Protein AF-A0A6H9GWM7-F1 (afdb_monomer)

Foldseek 3Di:
DPPVVVVCVVVVVVVVLVVQLVVLVVQLVVLVCCVVVVPVPVRDPVSNVVSVVSNVVSVVVVVVVVVVVVVVPD

Mean predicted aligned error: 11.08 Å

Radius of gyration: 17.01 Å; Cα contacts (8 Å, |Δi|>4): 40; chains: 1; bounding box: 35×27×46 Å

Secondary structure (DSSP, 8-state):
--HHHHHHHHHHHHHHHHHHHHHHHHHHHHHHHHHHHT--S---HHHHHHHHHHHHHHHHHHHHHHHHHHTT--

Seque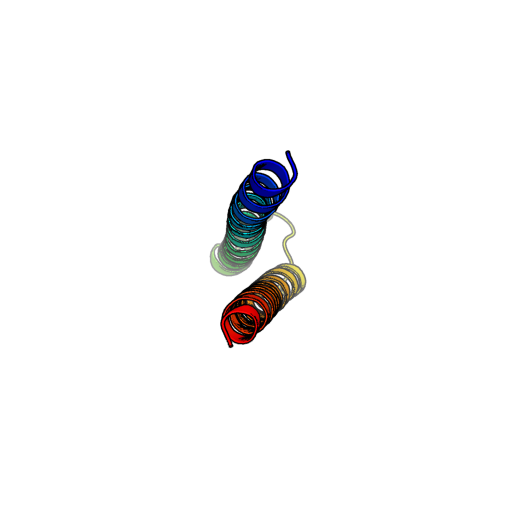nce (74 aa):
MESHRASYSVSSLRWGFAALETLLVLITFAALTDNLLDADWGLSWSTFFVGLIGSVWALVIYQLIAAQMSGKTD

Structure (mmCIF, N/CA/C/O backbone):
data_AF-A0A6H9GWM7-F1
#
_entry.id   AF-A0A6H9GWM7-F1
#
loop_
_atom_site.group_PDB
_atom_site.id
_atom_site.type_symbol
_atom_site.label_atom_id
_atom_site.label_alt_id
_atom_site.label_comp_id
_atom_site.label_asym_id
_atom_site.label_entity_id
_atom_site.label_seq_id
_atom_site.pdbx_PDB_ins_code
_atom_site.Cartn_x
_atom_site.Cartn_y
_atom_site.Cartn_z
_atom_site.occupancy
_atom_site.B_iso_or_equiv
_atom_site.auth_seq_id
_atom_site.auth_comp_id
_atom_site.auth_asym_id
_atom_site.auth_atom_id
_atom_site.pdbx_PDB_model_num
ATOM 1 N N . MET A 1 1 ? -18.399 19.899 27.318 1.00 44.53 1 MET A N 1
ATOM 2 C CA . MET A 1 1 ? -17.596 20.287 26.130 1.00 44.53 1 MET A CA 1
ATOM 3 C C . MET A 1 1 ? -16.746 19.135 25.563 1.00 44.53 1 MET A C 1
ATOM 5 O O . MET A 1 1 ? -15.918 19.377 24.696 1.00 44.53 1 MET A O 1
ATOM 9 N N . GLU A 1 2 ? -16.962 17.876 25.969 1.00 46.31 2 GLU A N 1
ATOM 10 C CA . GLU A 1 2 ? -16.121 16.739 25.540 1.00 46.31 2 GLU A CA 1
ATOM 11 C C . GLU A 1 2 ? -16.705 15.924 24.371 1.00 46.31 2 GLU A C 1
ATOM 13 O O . GLU A 1 2 ? -15.954 15.275 23.645 1.00 46.31 2 GLU A O 1
ATOM 18 N N . SER A 1 3 ? -18.016 16.012 24.107 1.00 46.47 3 SER A N 1
ATOM 19 C CA . SER A 1 3 ? -18.676 15.227 23.047 1.00 46.47 3 SER A CA 1
ATOM 20 C C . SER A 1 3 ? -18.220 15.599 21.629 1.00 46.47 3 SER A C 1
ATOM 22 O O . SER A 1 3 ? -18.109 14.732 20.763 1.00 46.47 3 SER A O 1
ATOM 24 N N . HIS A 1 4 ? -17.883 16.870 21.385 1.00 45.25 4 HIS A N 1
ATOM 25 C CA . HIS A 1 4 ? -17.445 17.319 20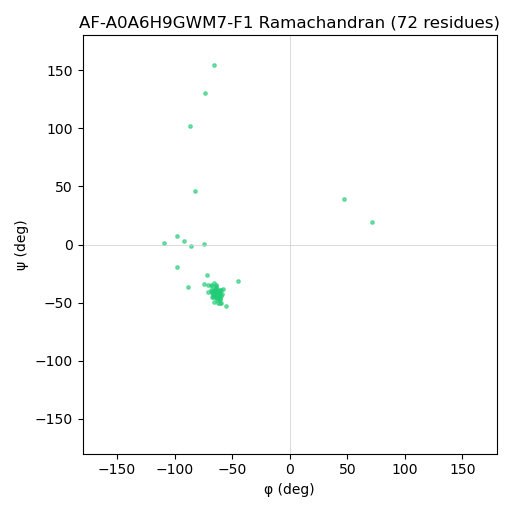.062 1.00 45.25 4 HIS A CA 1
ATOM 26 C C . HIS A 1 4 ? -16.049 16.796 19.688 1.00 45.25 4 HIS A C 1
ATOM 28 O O . HIS A 1 4 ? -15.830 16.458 18.527 1.00 45.25 4 HIS A O 1
ATOM 34 N N . ARG A 1 5 ? -15.109 16.652 20.637 1.00 46.38 5 ARG A N 1
ATOM 35 C CA . ARG A 1 5 ? -13.756 16.143 20.325 1.00 46.38 5 ARG A CA 1
ATOM 36 C C . ARG A 1 5 ? -13.771 14.687 19.864 1.00 46.38 5 ARG A C 1
ATOM 38 O O . ARG A 1 5 ? -13.049 14.348 18.930 1.00 46.38 5 ARG A O 1
ATOM 45 N N . ALA A 1 6 ? -14.607 13.848 20.476 1.00 49.56 6 ALA A N 1
ATOM 46 C CA . ALA A 1 6 ? -14.721 12.441 20.100 1.00 49.56 6 ALA A CA 1
ATOM 47 C C . ALA A 1 6 ? -15.285 12.276 18.676 1.00 49.56 6 ALA A C 1
ATOM 49 O O . ALA A 1 6 ? -14.767 11.484 17.894 1.00 49.56 6 ALA A O 1
ATOM 50 N N . SER A 1 7 ? -16.283 13.085 18.303 1.00 48.97 7 SER A N 1
ATOM 51 C CA . SER A 1 7 ? -16.909 13.021 16.975 1.00 48.97 7 SER A CA 1
ATOM 52 C C . SER A 1 7 ? -15.961 13.466 15.847 1.00 48.97 7 SER A C 1
ATOM 54 O O . SER A 1 7 ? -15.850 12.790 14.821 1.00 48.97 7 SER A O 1
ATOM 56 N N . TYR A 1 8 ? -15.186 14.538 16.062 1.00 51.03 8 TYR A N 1
ATOM 57 C CA . TYR A 1 8 ? -14.152 14.966 15.109 1.00 51.03 8 TYR A CA 1
ATOM 58 C C . TYR A 1 8 ? -12.991 13.969 15.008 1.00 51.03 8 TYR A C 1
ATOM 60 O O . TYR A 1 8 ? -12.467 13.759 13.916 1.00 51.03 8 TYR A O 1
ATOM 68 N N . SER A 1 9 ? -12.610 13.328 16.118 1.00 53.97 9 SER A N 1
ATOM 69 C CA . SER A 1 9 ? -11.540 12.327 16.129 1.00 53.97 9 SER A CA 1
ATOM 70 C C . SER A 1 9 ? -11.910 11.097 15.299 1.00 53.97 9 SER A C 1
ATOM 72 O O . SER A 1 9 ? -11.116 10.689 14.458 1.00 53.97 9 SER A O 1
ATOM 74 N N . VAL A 1 10 ? -13.131 10.570 15.438 1.00 57.69 10 VAL A N 1
ATOM 75 C CA . VAL A 1 10 ? -13.595 9.407 14.662 1.00 57.69 10 VAL A CA 1
ATOM 76 C C . VAL A 1 10 ? -13.748 9.741 13.175 1.00 57.69 10 VAL A C 1
ATOM 78 O O . VAL A 1 10 ? -13.352 8.948 12.323 1.00 57.69 10 VAL A O 1
ATOM 81 N N . SER A 1 11 ? -14.274 10.927 12.847 1.00 59.72 11 SER A N 1
ATOM 82 C CA . SER A 1 11 ? -14.430 11.360 11.452 1.00 59.72 11 SER A CA 1
ATOM 83 C C . SER A 1 11 ? -13.076 11.587 10.766 1.00 59.72 11 SER A C 1
ATOM 85 O O . SER A 1 11 ? -12.846 11.078 9.670 1.00 59.72 11 SER A O 1
ATOM 87 N N . SER A 1 12 ? -12.141 12.265 11.440 1.00 63.03 12 SER A N 1
ATOM 88 C CA . SER A 1 12 ? -10.777 12.486 10.939 1.00 63.03 12 SER A CA 1
ATOM 89 C C . SER A 1 12 ? -10.013 11.171 10.756 1.00 63.03 12 SER A C 1
ATOM 91 O O . SER A 1 12 ? -9.368 10.965 9.729 1.00 63.03 12 SER A O 1
ATOM 93 N N . LEU A 1 13 ? -10.160 10.232 11.696 1.00 68.94 13 LEU A N 1
ATOM 94 C CA . LEU A 1 13 ? -9.546 8.908 11.600 1.00 68.94 13 LEU A CA 1
ATOM 95 C C . LEU A 1 13 ? -10.085 8.119 10.398 1.00 68.94 13 LEU A C 1
ATOM 97 O O . LEU A 1 13 ? -9.319 7.461 9.701 1.00 68.94 13 LEU A O 1
ATOM 101 N N . ARG A 1 14 ? -11.388 8.231 10.110 1.00 70.44 14 ARG A N 1
ATOM 102 C CA . ARG A 1 14 ? -12.032 7.567 8.968 1.00 70.44 14 ARG A CA 1
ATOM 103 C C . ARG A 1 14 ? -11.556 8.126 7.625 1.00 70.44 14 ARG A C 1
ATOM 105 O O . ARG A 1 14 ? -11.334 7.360 6.693 1.00 70.44 14 ARG A O 1
ATOM 112 N N . TRP A 1 15 ? -11.369 9.443 7.534 1.00 73.31 15 TRP A N 1
ATOM 113 C CA . TRP A 1 15 ? -10.813 10.092 6.342 1.00 73.31 15 TRP A CA 1
ATOM 114 C C . TRP A 1 15 ? -9.321 9.804 6.160 1.00 73.31 15 TRP A C 1
ATOM 116 O O . TRP A 1 15 ? -8.895 9.522 5.043 1.00 73.31 15 TRP A O 1
ATOM 126 N N . GLY A 1 16 ? -8.540 9.813 7.244 1.00 76.62 16 GLY A N 1
ATOM 127 C CA . GLY A 1 16 ? -7.128 9.428 7.208 1.00 76.62 16 GLY A CA 1
ATOM 128 C C . GLY A 1 16 ? -6.946 7.979 6.762 1.00 76.62 16 GLY A C 1
ATOM 129 O O . GLY A 1 16 ? -6.085 7.690 5.937 1.00 76.62 16 GLY A O 1
ATOM 130 N N . PHE A 1 17 ? -7.819 7.090 7.234 1.00 71.38 17 PHE A N 1
ATOM 131 C CA . PHE A 1 17 ? -7.857 5.699 6.808 1.00 71.38 17 PHE A CA 1
ATOM 132 C C . PHE A 1 17 ? -8.177 5.553 5.316 1.00 71.38 17 PHE A C 1
ATOM 134 O O . PHE A 1 17 ? -7.429 4.900 4.596 1.00 71.38 17 PHE A O 1
ATOM 141 N N . ALA A 1 18 ? -9.235 6.215 4.839 1.00 76.31 18 ALA A N 1
ATOM 142 C CA . ALA A 1 18 ? -9.615 6.178 3.429 1.00 76.31 18 ALA A CA 1
ATOM 143 C C . ALA A 1 18 ? -8.506 6.726 2.514 1.00 76.31 18 ALA A C 1
ATOM 145 O O . ALA A 1 18 ? -8.244 6.162 1.453 1.00 76.31 18 ALA A O 1
ATOM 146 N N . ALA A 1 19 ? -7.818 7.796 2.930 1.00 79.38 19 ALA A N 1
ATOM 147 C CA . ALA A 1 19 ? -6.685 8.347 2.192 1.00 79.38 19 ALA A CA 1
ATOM 148 C C . ALA A 1 19 ? -5.499 7.369 2.147 1.00 79.38 19 ALA A C 1
ATOM 150 O O . ALA A 1 19 ? -4.901 7.177 1.089 1.00 79.38 19 ALA A O 1
ATOM 151 N N . LEU A 1 20 ? -5.184 6.728 3.276 1.00 78.12 20 LEU A N 1
ATOM 152 C CA . LEU A 1 20 ? -4.092 5.761 3.381 1.00 78.12 20 LEU A CA 1
ATOM 153 C C . LEU A 1 20 ? -4.370 4.499 2.553 1.00 78.12 20 LEU A C 1
ATOM 155 O O . LEU A 1 20 ? -3.499 4.039 1.822 1.00 78.12 20 LEU A O 1
ATOM 159 N N . GLU A 1 21 ? -5.596 3.983 2.618 1.00 76.94 21 GLU A N 1
ATOM 160 C CA . GLU A 1 21 ? -6.049 2.843 1.822 1.00 76.94 21 GLU A CA 1
ATOM 161 C C . GLU A 1 21 ?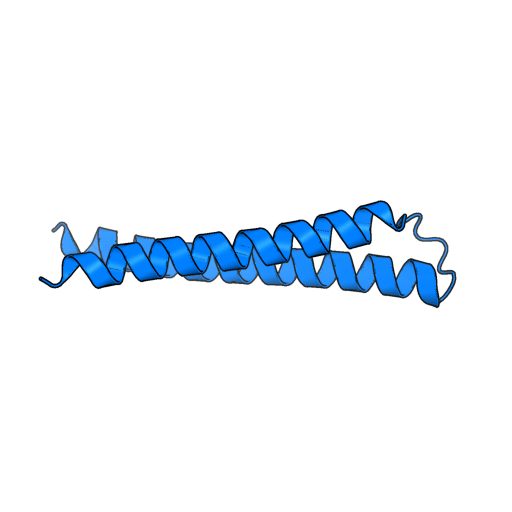 -6.030 3.162 0.325 1.00 76.94 21 GLU A C 1
ATOM 163 O O . GLU A 1 21 ? -5.470 2.396 -0.456 1.00 76.94 21 GLU A O 1
ATOM 168 N N . THR A 1 22 ? -6.543 4.328 -0.076 1.00 82.88 22 THR A N 1
ATOM 169 C CA . THR A 1 22 ? -6.490 4.774 -1.477 1.00 82.88 22 THR A CA 1
ATOM 170 C C . THR A 1 22 ? -5.046 4.856 -1.972 1.00 82.88 22 THR A C 1
ATOM 172 O O . THR A 1 22 ? -4.744 4.403 -3.073 1.00 82.88 22 THR A O 1
ATOM 175 N N . LEU A 1 23 ? -4.134 5.388 -1.155 1.00 82.06 23 LEU A N 1
ATOM 176 C CA . LEU A 1 23 ? -2.719 5.499 -1.500 1.00 82.06 23 LEU A CA 1
ATOM 177 C C . LEU A 1 23 ? -2.053 4.120 -1.633 1.00 82.06 23 LEU A C 1
ATOM 179 O O . LEU A 1 23 ? -1.319 3.892 -2.590 1.00 82.06 23 LEU A O 1
ATOM 183 N N . LEU A 1 24 ? -2.351 3.182 -0.731 1.00 78.25 24 LEU A N 1
ATOM 184 C CA . LEU A 1 24 ? -1.864 1.799 -0.803 1.00 78.25 24 LEU A CA 1
ATOM 185 C C . LEU A 1 24 ? -2.368 1.079 -2.056 1.00 78.25 24 LEU A C 1
ATOM 187 O O . LEU A 1 24 ? -1.570 0.477 -2.772 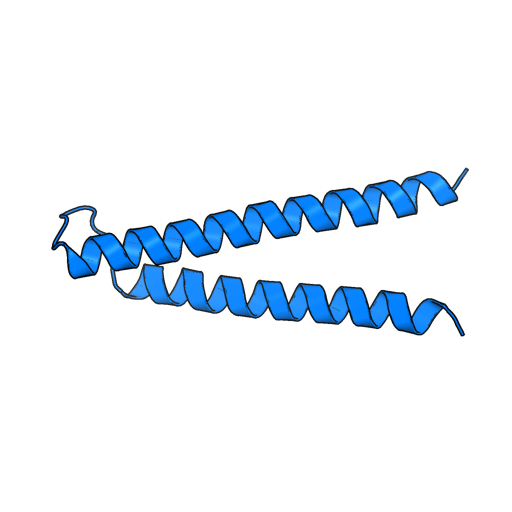1.00 78.25 24 LEU A O 1
ATOM 191 N N . VAL A 1 25 ? -3.662 1.198 -2.363 1.00 81.38 25 VAL A N 1
ATOM 192 C CA . VAL A 1 25 ? -4.263 0.620 -3.57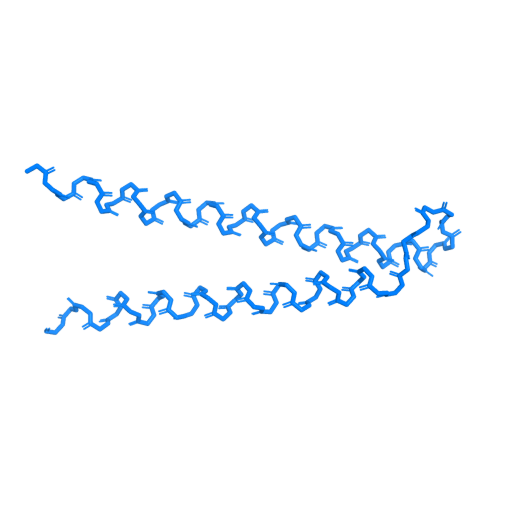3 1.00 81.38 25 VAL A CA 1
ATOM 193 C C . VAL A 1 25 ? -3.634 1.217 -4.831 1.00 81.38 25 VAL A C 1
ATOM 195 O O . VAL A 1 25 ? -3.298 0.471 -5.749 1.00 81.38 25 VAL A O 1
ATOM 198 N N . LEU A 1 26 ? -3.416 2.535 -4.872 1.00 83.19 26 LEU A N 1
ATOM 199 C CA . LEU A 1 26 ? -2.751 3.197 -5.996 1.00 83.19 26 LEU A CA 1
ATOM 200 C C . LEU A 1 26 ? -1.303 2.726 -6.170 1.00 83.19 26 LEU A C 1
ATOM 202 O O . LEU A 1 26 ? -0.891 2.488 -7.301 1.00 83.19 26 LEU A O 1
ATOM 206 N N . ILE A 1 27 ? -0.545 2.540 -5.084 1.00 80.62 27 ILE A N 1
ATOM 207 C CA . ILE A 1 27 ? 0.825 2.001 -5.141 1.00 80.62 27 ILE A CA 1
ATOM 208 C C . ILE A 1 27 ? 0.822 0.560 -5.655 1.00 80.62 27 ILE A C 1
ATOM 210 O O . ILE A 1 27 ? 1.626 0.216 -6.521 1.00 80.62 27 ILE A O 1
ATOM 214 N N . THR A 1 28 ? -0.093 -0.279 -5.166 1.00 78.88 28 THR A N 1
ATOM 215 C CA . THR A 1 28 ? -0.249 -1.655 -5.651 1.00 78.88 28 THR A CA 1
ATOM 216 C C . THR A 1 28 ? -0.614 -1.674 -7.132 1.00 78.88 28 THR A C 1
ATOM 218 O O . THR A 1 28 ? -0.030 -2.445 -7.889 1.00 78.88 28 THR A O 1
ATOM 221 N N . PHE A 1 29 ? -1.532 -0.810 -7.568 1.00 80.00 29 PHE A N 1
ATOM 222 C CA . PHE A 1 29 ? -1.953 -0.728 -8.964 1.00 80.00 29 PHE A CA 1
ATOM 223 C C . PHE A 1 29 ? -0.845 -0.187 -9.875 1.00 80.00 29 PHE A C 1
ATOM 225 O O . PHE A 1 29 ? -0.652 -0.708 -10.971 1.00 80.00 29 PHE A O 1
ATOM 232 N N . ALA A 1 30 ? -0.077 0.803 -9.412 1.00 80.25 30 ALA A N 1
ATOM 233 C CA . ALA A 1 30 ? 1.086 1.327 -10.119 1.00 80.25 30 ALA A CA 1
ATOM 234 C C . ALA A 1 30 ? 2.170 0.253 -10.271 1.00 80.25 30 ALA A C 1
ATOM 236 O O . ALA A 1 30 ? 2.619 0.014 -11.384 1.00 80.25 30 ALA A O 1
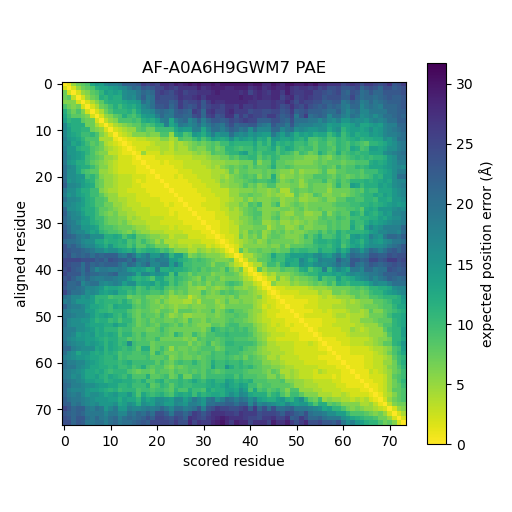ATOM 237 N N . ALA A 1 31 ? 2.519 -0.462 -9.196 1.00 79.12 31 ALA A N 1
ATOM 238 C CA . ALA A 1 31 ? 3.495 -1.551 -9.254 1.00 79.12 31 ALA A CA 1
ATOM 239 C C . ALA A 1 31 ? 3.019 -2.720 -10.133 1.00 79.12 31 ALA A C 1
ATOM 241 O O . ALA A 1 31 ? 3.816 -3.336 -10.837 1.00 79.12 31 ALA A O 1
ATOM 242 N N . LEU A 1 32 ? 1.717 -3.017 -10.119 1.00 78.38 32 LEU A N 1
ATOM 243 C CA . LEU A 1 32 ? 1.128 -4.040 -10.979 1.00 78.38 32 LEU A CA 1
ATOM 244 C C . LEU A 1 32 ? 1.186 -3.626 -12.455 1.00 78.38 32 LEU A C 1
ATOM 246 O O . LEU A 1 32 ? 1.566 -4.433 -13.295 1.00 78.38 32 LEU A O 1
ATOM 250 N N . THR A 1 33 ? 0.838 -2.374 -12.756 1.00 80.19 33 THR A N 1
ATOM 251 C CA . THR A 1 33 ? 0.882 -1.804 -14.111 1.00 80.19 33 THR A CA 1
ATOM 252 C C . THR A 1 33 ? 2.312 -1.760 -14.640 1.00 80.19 33 THR A C 1
ATOM 254 O O . THR A 1 33 ? 2.529 -2.115 -15.793 1.00 80.19 33 THR A O 1
ATOM 257 N N . ASP A 1 34 ? 3.279 -1.407 -13.792 1.00 79.12 34 ASP A N 1
ATOM 258 C CA . ASP A 1 34 ? 4.705 -1.395 -14.122 1.00 79.12 34 ASP A CA 1
ATOM 259 C C . ASP A 1 34 ? 5.201 -2.780 -14.547 1.00 79.12 34 ASP A C 1
ATOM 261 O O . ASP A 1 34 ? 5.740 -2.947 -15.637 1.00 79.12 34 ASP A O 1
ATOM 265 N N . ASN A 1 35 ? 4.896 -3.804 -13.742 1.00 72.00 35 ASN A N 1
ATOM 266 C CA . ASN A 1 35 ? 5.302 -5.182 -14.027 1.00 72.00 35 ASN A CA 1
ATOM 267 C C . ASN A 1 35 ? 4.532 -5.819 -15.201 1.00 72.00 35 ASN A C 1
ATOM 269 O O . ASN A 1 35 ? 5.041 -6.753 -15.814 1.00 72.00 35 ASN A O 1
ATOM 273 N N . LEU A 1 36 ? 3.303 -5.376 -15.505 1.00 77.50 36 LEU A N 1
ATOM 274 C CA . LEU A 1 36 ? 2.487 -5.930 -16.601 1.00 77.50 36 LEU A CA 1
ATOM 275 C C . LEU A 1 36 ? 2.728 -5.254 -17.949 1.00 77.50 36 LEU A C 1
ATOM 277 O O . LEU A 1 36 ? 2.647 -5.922 -18.977 1.00 77.50 36 LEU A O 1
ATOM 281 N N . LEU A 1 37 ? 2.961 -3.943 -17.954 1.00 78.94 37 LEU A N 1
ATOM 282 C CA . LEU A 1 37 ? 3.227 -3.180 -19.174 1.00 78.94 37 LEU A CA 1
ATOM 283 C C . LEU A 1 37 ? 4.723 -3.079 -19.489 1.00 78.94 37 LEU A C 1
ATO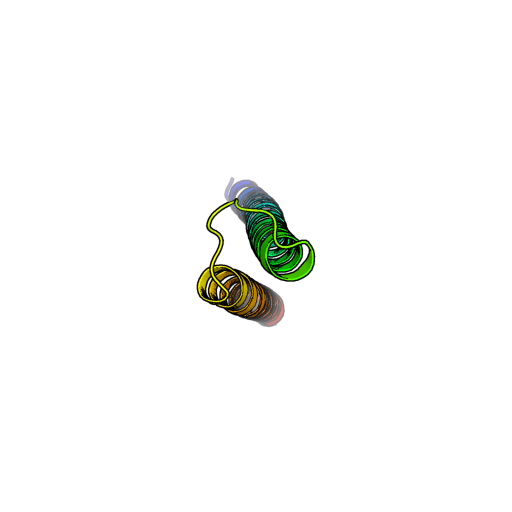M 285 O O . LEU A 1 37 ? 5.066 -2.410 -20.461 1.00 78.94 37 LEU A O 1
ATOM 289 N N . ASP A 1 38 ? 5.576 -3.727 -18.684 1.00 67.50 38 ASP A N 1
ATOM 290 C CA . ASP A 1 38 ? 7.040 -3.591 -18.721 1.00 67.50 38 ASP A CA 1
ATOM 291 C C . ASP A 1 38 ? 7.440 -2.113 -18.774 1.00 67.50 38 ASP A C 1
ATOM 293 O O . ASP A 1 38 ? 8.295 -1.666 -19.542 1.00 67.50 38 ASP A O 1
ATOM 297 N N . ALA A 1 39 ? 6.692 -1.312 -18.017 1.00 62.44 39 ALA A N 1
ATOM 298 C CA . ALA A 1 39 ? 6.968 0.094 -17.922 1.00 62.44 39 ALA A CA 1
ATOM 299 C C . ALA A 1 39 ? 8.225 0.203 -17.048 1.00 62.44 39 ALA A C 1
ATOM 301 O O . ALA A 1 39 ? 8.348 -0.444 -16.019 1.00 62.44 39 ALA A O 1
ATOM 302 N N . ASP A 1 40 ? 9.222 0.957 -17.492 1.00 68.56 40 ASP A N 1
ATOM 303 C CA . ASP A 1 40 ? 10.532 1.006 -16.832 1.00 68.56 40 ASP A CA 1
ATOM 304 C C . ASP A 1 40 ? 10.500 1.980 -15.626 1.00 68.56 40 ASP A C 1
ATOM 306 O O . ASP A 1 40 ? 11.346 2.869 -15.502 1.00 68.56 40 ASP A O 1
ATOM 310 N N . TRP A 1 41 ? 9.472 1.917 -14.759 1.00 69.44 41 TRP A N 1
ATOM 311 C CA . TRP A 1 41 ? 9.342 2.843 -13.615 1.00 69.44 41 TRP A CA 1
ATOM 312 C C . TRP A 1 41 ? 10.125 2.356 -12.390 1.00 69.44 41 TRP A C 1
ATOM 314 O O . TRP A 1 41 ? 10.158 3.039 -11.362 1.00 69.44 41 TRP A O 1
ATOM 324 N N . GLY A 1 42 ? 10.779 1.194 -12.485 1.00 69.12 42 GLY A N 1
ATOM 325 C CA . GLY A 1 42 ? 11.603 0.622 -11.422 1.00 69.12 42 GLY A CA 1
ATOM 326 C C . GLY A 1 42 ? 10.794 0.100 -10.229 1.00 69.12 42 GLY A C 1
ATOM 327 O O . GLY A 1 42 ? 11.348 -0.063 -9.135 1.00 69.12 42 GLY A O 1
ATOM 328 N N . LEU A 1 43 ? 9.493 -0.163 -10.397 1.00 70.50 43 LEU A N 1
ATOM 329 C CA . LEU A 1 43 ? 8.637 -0.701 -9.344 1.00 70.50 43 LEU A CA 1
ATOM 330 C C . LEU A 1 43 ? 8.721 -2.231 -9.336 1.00 70.50 43 LEU A C 1
ATOM 332 O O . LEU A 1 43 ? 8.084 -2.947 -10.101 1.00 70.50 43 LEU A O 1
ATOM 336 N N . SER A 1 44 ? 9.495 -2.754 -8.390 1.00 72.00 44 SER A N 1
ATOM 337 C CA . SER A 1 44 ? 9.609 -4.196 -8.168 1.00 72.00 44 SER A CA 1
ATOM 338 C C . SER A 1 44 ? 8.293 -4.819 -7.676 1.00 72.00 44 SER A C 1
ATOM 340 O O . SER A 1 44 ? 7.515 -4.182 -6.960 1.00 72.00 44 SER A O 1
ATOM 342 N N . TRP A 1 45 ? 8.110 -6.118 -7.940 1.00 72.62 45 TRP A N 1
ATOM 343 C CA . TRP A 1 45 ? 7.105 -6.977 -7.294 1.00 72.62 45 TRP A CA 1
ATOM 344 C C . TRP A 1 45 ? 7.028 -6.795 -5.768 1.00 72.62 45 TRP A C 1
ATOM 346 O O . TRP A 1 45 ? 5.950 -6.897 -5.184 1.00 72.62 45 TRP A O 1
ATOM 356 N N . SER A 1 46 ? 8.141 -6.462 -5.108 1.00 73.62 46 SER A N 1
ATOM 357 C CA . SER A 1 46 ? 8.165 -6.143 -3.675 1.00 73.62 46 SER A CA 1
ATOM 358 C C . SER A 1 46 ? 7.234 -4.981 -3.307 1.00 73.62 46 SER A C 1
ATOM 360 O O . SER A 1 46 ? 6.550 -5.043 -2.287 1.00 73.62 46 SER A O 1
ATOM 362 N N . THR A 1 47 ? 7.144 -3.947 -4.147 1.00 76.06 47 THR A N 1
ATOM 363 C CA . THR A 1 47 ? 6.279 -2.779 -3.919 1.00 76.06 47 THR A CA 1
ATOM 364 C C . THR A 1 47 ? 4.798 -3.143 -4.028 1.00 76.06 47 THR A C 1
ATOM 366 O O . THR A 1 47 ? 3.983 -2.656 -3.242 1.00 76.06 47 THR A O 1
ATOM 369 N N . PHE A 1 48 ? 4.454 -4.068 -4.930 1.00 75.50 48 PHE A N 1
ATOM 370 C CA . PHE A 1 48 ? 3.107 -4.633 -5.017 1.00 75.50 48 PHE A CA 1
ATOM 371 C C . PHE A 1 48 ? 2.716 -5.344 -3.713 1.00 75.50 48 PHE A C 1
ATOM 373 O O . PHE A 1 48 ? 1.663 -5.045 -3.143 1.00 75.50 48 PHE A O 1
ATOM 380 N N . PHE A 1 49 ? 3.577 -6.232 -3.200 1.00 78.12 49 PHE A N 1
ATOM 381 C CA . PHE A 1 49 ? 3.306 -6.973 -1.963 1.00 78.12 49 PHE A CA 1
ATOM 382 C C . PHE A 1 49 ? 3.234 -6.066 -0.734 1.00 78.12 49 PHE A C 1
ATOM 384 O O . PHE A 1 49 ? 2.373 -6.277 0.116 1.00 78.12 49 PHE A O 1
ATOM 391 N N . VAL A 1 50 ? 4.078 -5.034 -0.647 1.00 81.50 50 VAL A N 1
ATOM 392 C CA . VAL A 1 50 ? 4.016 -4.046 0.442 1.00 81.50 50 VAL A CA 1
ATOM 393 C C . VAL A 1 50 ? 2.684 -3.295 0.425 1.00 81.50 50 VAL A C 1
ATOM 395 O O . VAL A 1 50 ? 2.057 -3.155 1.476 1.00 81.50 50 VAL A O 1
ATOM 398 N N . GLY A 1 51 ? 2.214 -2.867 -0.751 1.00 78.75 51 GLY A N 1
ATOM 399 C CA . GLY A 1 51 ? 0.911 -2.211 -0.874 1.00 78.75 51 GLY A CA 1
ATOM 400 C C . GLY A 1 51 ? -0.260 -3.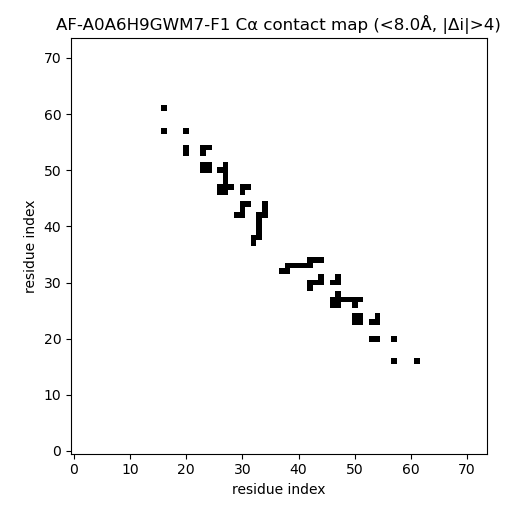142 -0.525 1.00 78.75 51 GLY A C 1
ATOM 401 O O . GLY A 1 51 ? -1.167 -2.747 0.209 1.00 78.75 51 GLY A O 1
ATOM 402 N N . LEU A 1 52 ? -0.197 -4.411 -0.948 1.00 78.50 52 LEU A N 1
ATOM 403 C CA . LEU A 1 52 ? -1.223 -5.420 -0.652 1.00 78.50 52 LEU A CA 1
ATOM 404 C C . LEU A 1 52 ? -1.280 -5.727 0.855 1.00 78.50 52 LEU A C 1
ATOM 406 O O . LEU A 1 52 ? -2.344 -5.657 1.469 1.00 78.50 52 LEU A O 1
ATOM 410 N N . ILE A 1 53 ? -0.128 -6.002 1.473 1.00 82.88 53 ILE A N 1
ATOM 411 C CA . ILE A 1 53 ? -0.017 -6.249 2.917 1.00 82.88 53 ILE A CA 1
ATOM 412 C C . ILE A 1 53 ? -0.502 -5.023 3.697 1.00 82.88 53 ILE A C 1
ATOM 414 O O . ILE A 1 53 ? -1.279 -5.170 4.640 1.00 82.88 53 ILE A O 1
ATOM 418 N N . GLY A 1 54 ? -0.104 -3.817 3.287 1.00 80.56 54 GLY A N 1
ATOM 419 C CA . GLY A 1 54 ? -0.563 -2.581 3.915 1.00 80.56 54 GLY A CA 1
ATOM 420 C C . GLY A 1 54 ? -2.081 -2.403 3.836 1.00 80.56 54 GLY A C 1
ATOM 421 O O . GLY A 1 54 ? -2.696 -2.042 4.837 1.00 80.56 54 GLY A O 1
ATOM 422 N N . SER A 1 55 ? -2.703 -2.716 2.694 1.00 76.69 55 SER A N 1
ATOM 423 C CA . SER A 1 55 ? -4.163 -2.651 2.527 1.00 76.69 55 SER A CA 1
ATOM 424 C C . SER A 1 55 ? -4.896 -3.664 3.419 1.00 76.69 55 SER A C 1
ATOM 426 O O . SER A 1 55 ? -5.868 -3.309 4.086 1.00 76.69 55 SER A O 1
ATOM 428 N N . VAL A 1 56 ? -4.388 -4.896 3.539 1.00 80.69 56 VAL A N 1
ATOM 429 C CA . VAL A 1 56 ? -4.957 -5.906 4.452 1.00 80.69 56 VAL A CA 1
ATOM 430 C C . VAL A 1 56 ? -4.860 -5.456 5.912 1.00 80.69 56 VAL A C 1
ATOM 432 O O . VAL A 1 56 ? -5.840 -5.548 6.653 1.00 80.69 56 VAL A O 1
ATOM 435 N N . TRP A 1 57 ? -3.708 -4.929 6.335 1.00 80.50 57 TRP A N 1
ATOM 436 C CA . TRP A 1 57 ? -3.528 -4.410 7.695 1.00 80.50 57 TRP A CA 1
ATOM 437 C C . TRP A 1 57 ? -4.417 -3.211 7.991 1.00 80.50 57 TRP A C 1
ATOM 439 O O . TRP A 1 57 ? -4.949 -3.108 9.098 1.00 80.50 57 TRP A O 1
ATOM 449 N N . ALA A 1 58 ? -4.618 -2.333 7.008 1.00 77.56 58 ALA A N 1
ATOM 450 C CA . ALA A 1 58 ? -5.572 -1.247 7.123 1.00 77.56 58 ALA A CA 1
ATOM 451 C C . ALA A 1 58 ? -6.958 -1.828 7.463 1.00 77.56 58 ALA A C 1
ATOM 453 O O . ALA A 1 58 ? -7.557 -1.472 8.481 1.00 77.56 58 ALA A O 1
ATOM 454 N N . LEU A 1 59 ? -7.445 -2.793 6.684 1.00 76.44 59 LEU A N 1
ATOM 455 C CA . LEU A 1 59 ? -8.767 -3.381 6.899 1.00 76.44 59 LEU A CA 1
ATOM 456 C C . LEU A 1 59 ? -8.906 -4.024 8.292 1.00 76.44 59 LEU A C 1
ATOM 458 O O . LEU A 1 59 ? -9.925 -3.843 8.958 1.00 76.44 59 LEU A O 1
ATOM 462 N N . VAL A 1 60 ? -7.857 -4.690 8.785 1.00 80.75 60 VAL A N 1
ATOM 463 C CA . VAL A 1 60 ? -7.804 -5.239 10.154 1.00 80.75 60 VAL A CA 1
ATOM 464 C C . VAL A 1 60 ? -7.912 -4.138 11.215 1.00 80.75 60 VAL A C 1
ATOM 466 O O . VAL A 1 60 ? -8.676 -4.282 12.171 1.00 80.75 60 VAL A O 1
ATOM 469 N N . ILE A 1 61 ? -7.198 -3.022 11.050 1.00 80.06 61 ILE A N 1
ATOM 470 C CA . ILE A 1 61 ? -7.265 -1.874 11.969 1.00 80.06 61 ILE A CA 1
ATOM 471 C C . ILE A 1 61 ? -8.669 -1.259 11.964 1.00 80.06 61 ILE A C 1
ATOM 473 O O . ILE A 1 61 ? -9.206 -0.951 13.030 1.00 80.06 61 ILE A O 1
ATOM 477 N N . TYR A 1 62 ? -9.295 -1.126 10.793 1.00 74.31 62 TYR A N 1
ATOM 478 C CA . TYR A 1 62 ? -10.667 -0.633 10.685 1.00 74.31 62 TYR A CA 1
ATOM 479 C C . TYR A 1 62 ? -11.657 -1.535 11.433 1.00 74.31 62 TYR A C 1
ATOM 481 O O . TYR A 1 62 ? -12.462 -1.040 12.223 1.00 74.31 62 TYR A O 1
ATOM 489 N N . GLN A 1 63 ? -11.560 -2.855 11.245 1.00 79.19 63 GLN A N 1
ATOM 490 C CA . GLN A 1 63 ? -12.395 -3.837 11.946 1.00 79.19 63 GLN A CA 1
ATOM 491 C C . GLN A 1 63 ? -12.169 -3.804 13.466 1.00 79.19 63 GLN A C 1
ATOM 493 O O . GLN A 1 63 ? -13.133 -3.837 14.229 1.00 79.19 63 GLN A O 1
ATOM 498 N N . LEU A 1 64 ? -10.918 -3.666 13.920 1.00 81.88 64 LEU A N 1
ATOM 499 C CA . LEU A 1 64 ? -10.584 -3.507 15.340 1.00 81.88 64 LEU A CA 1
ATOM 500 C C . LEU A 1 64 ? -11.224 -2.250 15.937 1.00 81.88 64 LEU A C 1
ATOM 502 O O . LEU A 1 64 ? -11.836 -2.317 17.002 1.00 81.88 64 LEU A O 1
ATOM 506 N N . ILE A 1 65 ? -11.123 -1.112 15.250 1.00 75.94 65 ILE A N 1
ATOM 507 C CA . ILE A 1 65 ? -11.732 0.149 15.694 1.00 75.94 65 ILE A CA 1
ATOM 508 C C . ILE A 1 65 ? -13.265 0.036 15.712 1.00 75.94 65 ILE A C 1
ATOM 510 O O . ILE A 1 65 ? -13.901 0.483 16.670 1.00 75.94 65 ILE A O 1
ATOM 514 N N . ALA A 1 66 ? -13.863 -0.583 14.692 1.00 74.75 66 ALA A N 1
ATOM 515 C CA . ALA A 1 66 ? -15.304 -0.817 14.629 1.00 74.75 66 ALA A CA 1
ATOM 516 C C . ALA A 1 66 ? -15.789 -1.713 15.785 1.00 74.75 66 ALA A C 1
ATOM 518 O O . ALA A 1 66 ? -16.765 -1.374 16.456 1.00 74.75 66 ALA A O 1
ATOM 519 N N . ALA A 1 67 ? -15.068 -2.798 16.086 1.00 77.00 67 ALA A N 1
ATOM 520 C CA . ALA A 1 67 ? -15.367 -3.686 17.208 1.00 77.00 67 ALA A CA 1
ATOM 521 C C . ALA A 1 67 ? -15.254 -2.969 18.568 1.00 77.00 67 ALA A C 1
ATOM 523 O O . ALA A 1 67 ? -16.121 -3.130 19.427 1.00 77.00 67 ALA A O 1
ATOM 524 N N . GLN A 1 68 ? -14.234 -2.122 18.750 1.00 72.31 68 GLN A N 1
ATOM 525 C CA . GLN A 1 68 ? -14.062 -1.312 19.965 1.00 72.31 68 GLN A CA 1
ATOM 526 C C . GLN A 1 68 ? -15.192 -0.292 20.166 1.00 72.31 68 GLN A C 1
ATOM 528 O O . GLN A 1 68 ? -15.576 -0.017 21.302 1.00 72.31 68 GLN A O 1
ATOM 533 N N . MET A 1 69 ? -15.739 0.275 19.087 1.00 64.50 69 MET A N 1
ATOM 534 C CA . MET A 1 69 ? -16.900 1.166 19.183 1.00 64.50 69 MET A CA 1
ATOM 535 C C . MET A 1 69 ? -18.202 0.407 19.455 1.00 64.50 69 MET A C 1
ATOM 537 O O . MET A 1 69 ? -19.041 0.915 20.192 1.00 64.50 69 MET A O 1
ATOM 541 N N . SER A 1 70 ? -18.351 -0.812 18.928 1.00 61.94 70 SER A N 1
ATOM 542 C CA . SER A 1 70 ? -19.526 -1.655 19.184 1.00 61.94 70 SER A CA 1
ATOM 543 C C . SER A 1 70 ? -19.647 -2.055 20.658 1.00 61.94 70 SER A C 1
ATOM 545 O O . SER A 1 70 ? -20.742 -2.004 21.211 1.00 61.94 70 SER A O 1
ATOM 547 N N . GLY A 1 71 ? -18.532 -2.400 21.312 1.00 58.25 71 GLY A N 1
ATOM 548 C CA . GLY A 1 71 ? -18.508 -2.832 22.717 1.00 58.25 71 GLY A CA 1
ATOM 549 C C . GLY A 1 71 ? -18.707 -1.721 23.756 1.00 58.25 71 GLY A C 1
ATOM 550 O O . GLY A 1 71 ? -18.659 -1.992 24.948 1.00 58.25 71 GLY A O 1
ATOM 551 N N . LYS A 1 72 ? -18.891 -0.465 23.331 1.00 52.88 72 LYS A N 1
ATOM 552 C CA . LYS A 1 72 ? -19.041 0.700 24.220 1.00 52.88 72 LYS A CA 1
ATOM 553 C C . LYS A 1 72 ? -20.506 1.094 24.457 1.00 52.88 72 LYS A C 1
ATOM 555 O O . LYS A 1 72 ? -20.760 2.151 25.029 1.00 52.88 72 LYS A O 1
ATOM 560 N N . THR A 1 73 ? -21.436 0.273 23.966 1.00 51.88 73 THR A N 1
ATOM 561 C CA . THR A 1 73 ? -22.885 0.534 23.954 1.00 51.88 73 THR A CA 1
ATOM 562 C C . THR A 1 73 ? -23.677 -0.341 24.932 1.00 51.88 73 THR A C 1
ATOM 564 O O . THR A 1 73 ? -2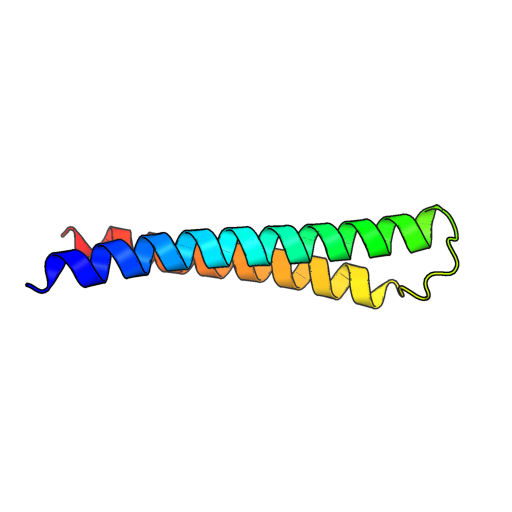4.893 -0.184 24.991 1.00 51.88 73 THR A O 1
ATOM 567 N N . ASP A 1 74 ? -23.005 -1.212 25.693 1.00 44.69 74 ASP A N 1
ATOM 568 C CA . ASP A 1 74 ? -23.599 -2.022 26.768 1.00 44.69 74 ASP A CA 1
ATOM 569 C C . ASP A 1 74 ? -23.258 -1.456 28.155 1.00 44.69 74 ASP A C 1
ATOM 571 O O . ASP A 1 74 ? -22.086 -1.049 28.363 1.00 44.69 74 ASP A O 1
#

Solvent-accessible surface area (backbone atoms only — not comparable to full-atom values): 4064 Å² total; per-residue (Å²): 133,64,70,64,60,57,56,51,50,55,53,50,50,52,52,53,46,52,54,51,43,52,51,24,51,49,46,23,50,49,19,48,48,21,66,71,68,68,44,90,77,78,47,48,72,66,50,24,52,52,18,49,52,51,40,52,52,49,53,52,52,53,52,52,53,52,52,59,59,61,69,70,77,119

pLDDT: mean 70.77, std 11.48, range [44.53, 83.19]